Protein AF-A0A838JW73-F1 (afdb_monomer)

Secondary structure (DSSP, 8-state):
-EEEEEEE-GGGBTTB-BEEEEEEE-TTSS-EEE-S----SS--------------PPTT-PPPPTT--STTHHHHHHHHH-

Radius of gyration: 16.36 Å; Cα contacts (8 Å, |Δi|>4): 60; chains: 1; bounding box: 40×29×36 Å

Foldseek 3Di:
DDKDWDAADPVCPPVDDHGTWIKDADPVRPDIGTDPDDDDPDDDDDDDDDPDDDDDDPPPDDDDDPDDPDPCRVVVCVVVND

Mean predicted aligned error: 9.66 Å

Structure (mmCIF, N/CA/C/O backbone):
data_AF-A0A838JW73-F1
#
_entry.id   AF-A0A838JW73-F1
#
loop_
_atom_site.group_PDB
_atom_site.id
_atom_site.type_symbol
_atom_site.label_atom_id
_atom_site.label_alt_id
_atom_site.label_comp_id
_atom_site.label_asym_id
_atom_site.label_entity_id
_atom_site.label_seq_id
_atom_site.pdbx_PDB_ins_code
_atom_site.Cartn_x
_atom_site.Cartn_y
_atom_site.Cartn_z
_atom_site.occupancy
_atom_site.B_iso_or_equiv
_atom_site.auth_seq_id
_atom_site.auth_comp_id
_atom_site.au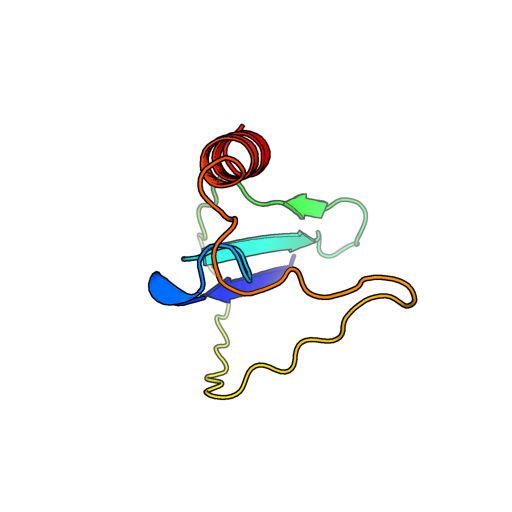th_asym_id
_atom_site.auth_atom_id
_atom_site.pdbx_PDB_model_num
ATOM 1 N N . GLY A 1 1 ? -10.700 -1.635 11.101 1.00 95.38 1 GLY A N 1
ATOM 2 C CA . GLY A 1 1 ? -10.244 -0.729 10.032 1.00 95.38 1 GLY A CA 1
ATOM 3 C C . GLY A 1 1 ? -9.809 -1.561 8.853 1.00 95.38 1 GLY A C 1
ATOM 4 O O . GLY A 1 1 ? -10.071 -2.759 8.865 1.00 95.38 1 GLY A O 1
ATOM 5 N N . SER A 1 2 ? -9.133 -0.954 7.889 1.00 97.69 2 SER A N 1
ATOM 6 C CA . SER A 1 2 ? -8.632 -1.650 6.704 1.00 97.69 2 SER A CA 1
ATOM 7 C C . SER A 1 2 ? -7.132 -1.432 6.569 1.00 97.69 2 SER A C 1
ATOM 9 O O . SER A 1 2 ? -6.660 -0.302 6.690 1.00 97.69 2 SER A O 1
ATOM 11 N N . LEU A 1 3 ? -6.404 -2.521 6.330 1.00 97.44 3 LEU A N 1
ATOM 12 C CA . LEU A 1 3 ? -5.005 -2.513 5.917 1.00 97.44 3 LEU A CA 1
ATOM 13 C C . LEU A 1 3 ? -4.981 -2.698 4.397 1.00 97.44 3 LEU A C 1
ATOM 15 O O . LEU A 1 3 ? -5.604 -3.630 3.895 1.00 97.44 3 LEU A O 1
ATOM 19 N N . VAL A 1 4 ? -4.302 -1.816 3.671 1.00 97.69 4 VAL A N 1
ATOM 20 C CA . VAL A 1 4 ? -4.218 -1.866 2.204 1.00 97.69 4 VAL A CA 1
ATOM 21 C C . VAL A 1 4 ? -2.777 -1.633 1.792 1.00 97.69 4 VAL A C 1
ATOM 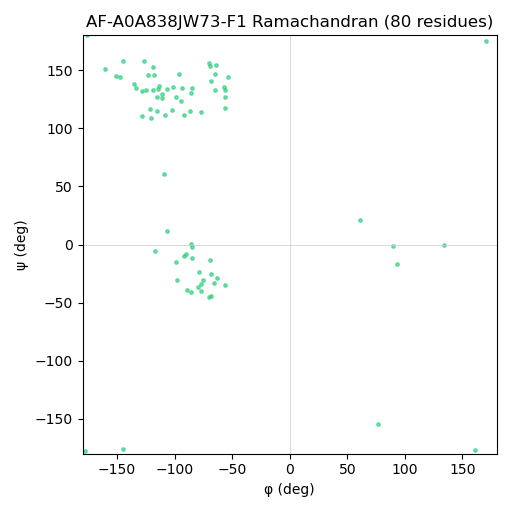23 O O . VAL A 1 4 ? -2.094 -0.787 2.365 1.00 97.69 4 VAL A O 1
ATOM 26 N N . GLY A 1 5 ? -2.292 -2.393 0.819 1.00 95.88 5 GLY A N 1
ATOM 27 C CA . GLY A 1 5 ? -0.911 -2.286 0.386 1.00 95.88 5 GLY A CA 1
ATOM 28 C C . GLY A 1 5 ? -0.576 -3.200 -0.772 1.00 95.88 5 GLY A C 1
ATOM 29 O O . GLY A 1 5 ? -1.431 -3.922 -1.281 1.00 95.88 5 GLY A O 1
ATOM 30 N N . PHE A 1 6 ? 0.693 -3.167 -1.155 1.00 95.94 6 PHE A N 1
ATOM 31 C CA . PHE A 1 6 ? 1.231 -3.951 -2.257 1.00 95.94 6 PHE A CA 1
ATOM 32 C C . PHE A 1 6 ? 2.431 -4.762 -1.796 1.00 95.94 6 PHE A C 1
ATOM 34 O O . PHE A 1 6 ? 3.101 -4.417 -0.817 1.00 95.94 6 PHE A O 1
ATOM 41 N N . ARG A 1 7 ? 2.720 -5.826 -2.546 1.00 94.94 7 ARG A N 1
ATOM 42 C CA . ARG A 1 7 ? 3.975 -6.556 -2.430 1.00 94.94 7 ARG A CA 1
ATOM 43 C C . ARG A 1 7 ? 4.713 -6.542 -3.759 1.00 94.94 7 ARG A C 1
ATOM 45 O O . ARG A 1 7 ? 4.310 -7.244 -4.682 1.00 94.94 7 ARG A O 1
ATOM 52 N N . PHE A 1 8 ? 5.816 -5.805 -3.832 1.00 94.38 8 PHE A N 1
ATOM 53 C CA . PHE A 1 8 ? 6.677 -5.802 -5.015 1.00 94.38 8 PHE A CA 1
ATOM 54 C C . PHE A 1 8 ? 7.855 -6.777 -4.858 1.00 94.38 8 PHE A C 1
ATOM 56 O O . PHE A 1 8 ? 8.342 -6.985 -3.743 1.00 94.38 8 PHE A O 1
ATOM 63 N N . PRO A 1 9 ? 8.318 -7.405 -5.954 1.00 91.56 9 PRO A N 1
ATOM 64 C CA . PRO A 1 9 ? 9.513 -8.243 -5.940 1.00 91.56 9 PRO A CA 1
ATOM 65 C C . PRO A 1 9 ? 10.785 -7.402 -5.751 1.00 91.56 9 PRO A C 1
ATOM 67 O O . PRO A 1 9 ? 10.821 -6.232 -6.124 1.00 91.56 9 PRO A O 1
ATOM 70 N N . ASP A 1 10 ? 11.854 -8.019 -5.241 1.00 89.38 10 ASP A N 1
ATOM 71 C CA . ASP A 1 10 ? 13.111 -7.331 -4.896 1.00 89.38 10 ASP A CA 1
ATOM 72 C C . ASP A 1 10 ? 13.730 -6.557 -6.069 1.00 89.38 10 ASP A C 1
ATOM 74 O O . ASP A 1 10 ? 14.277 -5.471 -5.890 1.00 89.38 10 ASP A O 1
ATOM 78 N N . TYR A 1 11 ? 13.601 -7.074 -7.295 1.00 85.62 11 TYR A N 1
ATOM 79 C CA . TYR A 1 11 ? 14.135 -6.415 -8.490 1.00 85.62 11 TYR A CA 1
ATOM 80 C C . TYR A 1 11 ? 13.402 -5.116 -8.866 1.00 85.62 11 TYR A C 1
ATOM 82 O O . TYR A 1 11 ? 13.904 -4.364 -9.697 1.00 85.62 11 TYR A O 1
ATOM 90 N N . ALA A 1 12 ? 12.227 -4.843 -8.290 1.00 86.88 12 ALA A N 1
ATOM 91 C CA . ALA A 1 12 ? 11.481 -3.605 -8.512 1.00 86.88 12 ALA A CA 1
ATOM 92 C C . ALA A 1 12 ? 11.930 -2.459 -7.582 1.00 86.88 12 ALA A C 1
ATOM 94 O O . ALA A 1 12 ? 11.393 -1.351 -7.675 1.00 86.88 12 ALA A O 1
ATOM 95 N N . GLN A 1 13 ? 12.917 -2.700 -6.707 1.00 79.31 13 GLN A N 1
ATOM 96 C CA . GLN A 1 13 ? 13.473 -1.681 -5.818 1.00 79.31 13 GLN A CA 1
ATOM 97 C C . GLN A 1 13 ? 13.984 -0.473 -6.617 1.00 79.31 13 GLN A C 1
ATOM 99 O O . GLN A 1 13 ? 14.793 -0.602 -7.538 1.00 79.31 13 GLN A O 1
ATOM 104 N N . GLY A 1 14 ? 13.520 0.718 -6.234 1.00 79.88 14 GLY A N 1
ATOM 105 C CA . GLY A 1 14 ? 13.854 1.988 -6.887 1.00 79.88 14 GLY A CA 1
ATOM 106 C C . GLY A 1 14 ? 12.860 2.426 -7.966 1.00 79.88 14 GLY A C 1
ATOM 107 O O . GLY A 1 14 ? 12.838 3.607 -8.303 1.00 79.88 14 GLY A O 1
ATOM 108 N N . LEU A 1 15 ? 12.006 1.519 -8.458 1.00 82.06 15 LEU A N 1
ATOM 109 C CA . LEU A 1 15 ? 10.770 1.885 -9.159 1.00 82.06 15 LEU A CA 1
ATOM 110 C C . LEU A 1 15 ? 9.611 2.031 -8.166 1.00 82.06 15 LEU A C 1
ATOM 112 O O . LEU A 1 15 ? 8.798 2.942 -8.286 1.00 82.06 15 LEU A O 1
ATOM 116 N N . ASN A 1 16 ? 9.567 1.139 -7.176 1.00 83.94 16 ASN A N 1
ATOM 117 C CA . ASN A 1 16 ? 8.662 1.187 -6.032 1.00 83.94 16 ASN A CA 1
ATOM 118 C C . ASN A 1 16 ? 9.379 0.638 -4.776 1.00 83.94 16 ASN A C 1
ATOM 120 O O . ASN A 1 16 ? 10.568 0.307 -4.832 1.00 83.94 16 ASN A O 1
ATOM 124 N N . VAL A 1 17 ? 8.664 0.538 -3.653 1.00 84.62 17 VAL A N 1
ATOM 125 C CA . VAL A 1 17 ? 9.142 -0.102 -2.417 1.00 84.62 17 VAL A CA 1
ATOM 126 C C . VAL A 1 17 ? 9.066 -1.621 -2.576 1.00 84.62 17 VAL A C 1
ATOM 128 O O . VAL A 1 17 ? 7.973 -2.173 -2.705 1.00 84.62 17 VAL A O 1
ATOM 131 N N . ALA A 1 18 ? 10.214 -2.304 -2.587 1.00 89.19 18 ALA A N 1
ATOM 132 C CA . ALA A 1 18 ? 10.251 -3.763 -2.612 1.00 89.19 18 ALA A CA 1
ATOM 133 C C . ALA A 1 18 ? 9.759 -4.373 -1.292 1.00 89.19 18 ALA A C 1
ATOM 135 O O . ALA A 1 18 ? 9.886 -3.787 -0.216 1.00 89.19 18 ALA A O 1
ATOM 136 N N . GLY A 1 19 ? 9.234 -5.596 -1.368 1.00 92.31 19 GLY A N 1
ATOM 137 C CA . GLY A 1 19 ? 8.603 -6.251 -0.230 1.00 92.31 19 GLY A CA 1
ATOM 138 C C . GLY A 1 19 ? 7.206 -5.696 0.034 1.00 92.31 19 GLY A C 1
ATOM 139 O O . GLY A 1 19 ? 6.527 -5.252 -0.888 1.00 92.31 19 GLY A O 1
ATOM 140 N N . TYR A 1 20 ? 6.750 -5.795 1.281 1.00 94.75 20 TYR A N 1
ATOM 141 C CA . TYR A 1 20 ? 5.424 -5.336 1.685 1.00 94.75 20 TYR A CA 1
ATOM 142 C C . TYR A 1 20 ? 5.434 -3.851 2.037 1.00 94.75 20 TYR A C 1
ATOM 144 O O . TY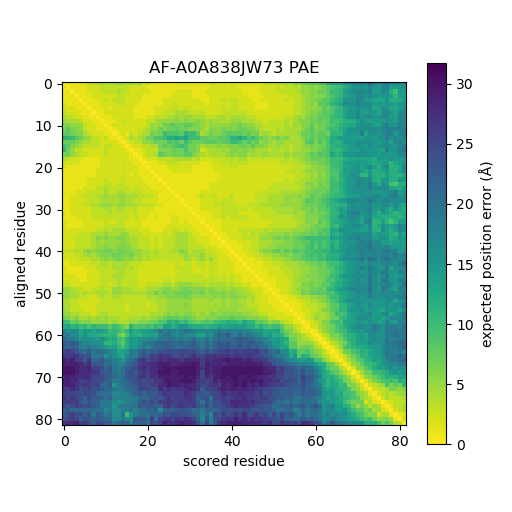R A 1 20 ? 6.223 -3.421 2.874 1.00 94.75 20 TYR A O 1
ATOM 152 N N . HIS A 1 21 ? 4.497 -3.099 1.467 1.00 95.94 21 HIS A N 1
ATOM 153 C CA . HIS A 1 21 ? 4.233 -1.712 1.834 1.00 95.94 21 HIS A CA 1
ATOM 154 C C . HIS A 1 21 ? 2.741 -1.555 2.121 1.00 95.94 21 HIS A C 1
ATOM 156 O O . HIS A 1 21 ? 1.924 -1.621 1.203 1.00 95.94 21 HIS A O 1
ATOM 162 N N . PHE A 1 22 ? 2.395 -1.341 3.394 1.00 96.94 22 PHE A N 1
ATOM 163 C CA . PHE A 1 22 ? 1.016 -1.211 3.858 1.00 96.94 22 PHE A CA 1
ATOM 164 C C . PHE A 1 22 ? 0.713 0.152 4.467 1.00 96.94 22 PHE A C 1
ATOM 166 O O . PHE A 1 22 ? 1.534 0.763 5.153 1.00 96.94 22 PHE A O 1
ATOM 173 N N . HIS A 1 23 ? -0.518 0.595 4.248 1.00 98.00 23 HIS A N 1
ATOM 174 C CA . HIS A 1 23 ? -1.152 1.711 4.934 1.00 98.00 23 HIS A CA 1
ATOM 175 C C . HIS A 1 23 ? -2.383 1.194 5.680 1.00 98.00 23 HIS A C 1
ATOM 177 O O . HIS A 1 23 ? -2.998 0.197 5.294 1.00 98.00 23 HIS A O 1
ATOM 183 N N . PHE A 1 24 ? -2.752 1.879 6.756 1.00 98.19 24 PHE A N 1
ATOM 184 C CA . PHE A 1 24 ? -3.917 1.554 7.570 1.00 98.19 24 PHE A CA 1
ATOM 185 C C . PHE A 1 24 ? -4.881 2.734 7.659 1.00 98.19 24 PHE A C 1
ATOM 187 O O . PHE A 1 24 ? -4.462 3.889 7.742 1.00 98.19 24 PHE A O 1
ATOM 194 N N . ILE A 1 25 ? -6.177 2.429 7.717 1.00 98.38 25 ILE A N 1
ATOM 195 C CA . ILE A 1 25 ? -7.233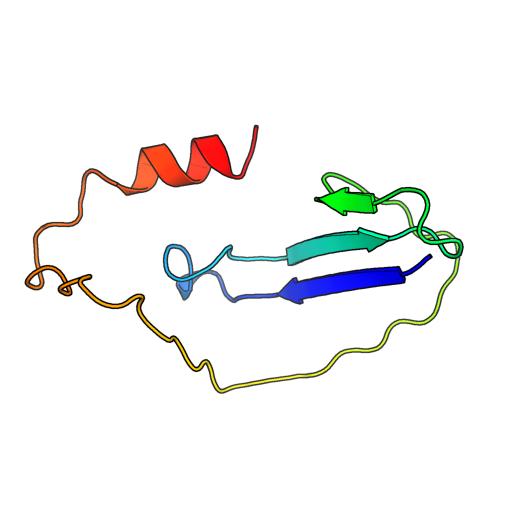 3.386 8.047 1.00 98.38 25 ILE A CA 1
ATOM 196 C C . ILE A 1 25 ? -8.212 2.797 9.071 1.00 98.38 25 ILE A C 1
ATOM 198 O O . ILE A 1 25 ? -8.661 1.650 8.974 1.00 98.38 25 ILE A O 1
ATOM 202 N N . THR A 1 26 ? -8.553 3.597 10.078 1.00 98.06 26 THR A N 1
ATOM 203 C CA . THR A 1 26 ? -9.586 3.278 11.078 1.00 98.06 26 THR A CA 1
ATOM 204 C C . THR A 1 26 ? -10.973 3.156 10.435 1.00 98.06 26 THR A C 1
ATOM 206 O O . THR A 1 26 ? -11.236 3.710 9.370 1.00 98.06 26 THR A O 1
ATOM 209 N N . ALA A 1 27 ? -11.876 2.388 11.054 1.00 97.62 27 ALA A N 1
ATOM 210 C CA . ALA A 1 27 ? -13.199 2.115 10.472 1.00 97.62 27 ALA A CA 1
ATOM 211 C C . ALA A 1 27 ? -14.083 3.374 10.374 1.00 97.62 27 ALA A C 1
ATOM 213 O O . ALA A 1 27 ? -14.853 3.519 9.429 1.00 97.62 27 ALA A O 1
ATOM 214 N N . ASP A 1 28 ? -13.933 4.290 11.328 1.00 98.38 28 ASP A N 1
ATOM 215 C CA . ASP A 1 28 ? -14.573 5.608 11.375 1.00 98.38 28 ASP A CA 1
ATOM 216 C C . ASP A 1 28 ? -13.802 6.679 10.580 1.00 98.38 28 ASP A C 1
ATOM 218 O O . ASP A 1 28 ? -14.263 7.813 10.471 1.00 98.38 28 ASP A O 1
ATOM 222 N N . ARG A 1 29 ? -12.651 6.316 9.995 1.00 98.06 29 ARG A N 1
ATOM 223 C CA . ARG A 1 29 ? -11.762 7.176 9.198 1.00 98.06 29 ARG A CA 1
ATOM 224 C C . ARG A 1 29 ? -11.186 8.375 9.960 1.00 98.06 29 ARG A C 1
ATOM 226 O O . ARG A 1 29 ? -10.751 9.335 9.329 1.00 98.06 29 ARG A O 1
ATOM 233 N N . SER A 1 30 ? -11.156 8.329 11.289 1.00 98.31 30 SER A N 1
ATOM 234 C CA . SER A 1 30 ? -10.623 9.420 12.115 1.00 98.31 30 SER A CA 1
ATOM 235 C C . SER A 1 30 ? -9.090 9.433 12.180 1.00 98.31 30 SER A C 1
ATOM 237 O O . SER A 1 30 ? -8.487 10.479 12.410 1.00 98.31 30 SER A O 1
ATOM 239 N N . ALA A 1 31 ? -8.455 8.285 11.936 1.00 98.19 31 ALA A N 1
ATOM 240 C CA . ALA A 1 31 ? -7.003 8.117 11.916 1.00 98.19 31 ALA A CA 1
ATOM 241 C C . ALA A 1 31 ? -6.534 7.093 10.866 1.00 98.19 31 ALA A C 1
ATOM 243 O O . ALA A 1 31 ? -7.281 6.193 10.462 1.00 98.19 31 ALA A O 1
ATOM 244 N N . GLY A 1 32 ? -5.270 7.203 10.460 1.00 97.69 32 GLY A N 1
ATOM 245 C CA . GLY A 1 32 ? -4.602 6.293 9.532 1.00 97.69 32 GLY A CA 1
ATOM 246 C C . GLY A 1 32 ? -3.124 6.645 9.353 1.00 97.69 32 GLY A C 1
ATOM 247 O O . GLY A 1 32 ? -2.639 7.597 9.963 1.00 97.69 32 GLY A O 1
ATOM 248 N N . GLY A 1 33 ? -2.410 5.881 8.528 1.00 97.88 33 GLY A N 1
ATOM 249 C CA . GLY A 1 33 ? -1.003 6.147 8.221 1.00 97.88 33 GLY A CA 1
ATOM 250 C C . GLY A 1 33 ? -0.245 4.951 7.652 1.00 97.88 33 GLY A C 1
ATOM 251 O O . GLY A 1 33 ? -0.816 3.881 7.432 1.00 97.88 33 GLY A O 1
ATOM 252 N N . HIS A 1 34 ? 1.053 5.155 7.428 1.00 97.81 34 HIS A N 1
ATOM 253 C CA . HIS A 1 34 ? 1.991 4.103 7.038 1.00 97.81 34 HIS A CA 1
ATOM 254 C C . HIS A 1 34 ? 2.211 3.115 8.193 1.00 97.81 34 HIS A C 1
ATOM 256 O O . HIS A 1 34 ? 2.290 3.516 9.357 1.00 97.81 34 HIS A O 1
ATOM 262 N N . VAL A 1 35 ? 2.299 1.824 7.874 1.00 96.75 35 VAL A N 1
ATOM 263 C CA . VAL A 1 35 ? 2.396 0.752 8.869 1.00 96.75 35 VAL A CA 1
ATOM 264 C C . VAL A 1 35 ? 3.829 0.256 8.983 1.00 96.75 35 VAL A C 1
ATOM 266 O O . VAL A 1 35 ? 4.357 -0.340 8.052 1.00 96.75 35 VAL A O 1
ATOM 269 N N . LEU A 1 36 ? 4.417 0.457 10.162 1.00 94.81 36 LEU A N 1
ATOM 270 C CA . LEU A 1 36 ? 5.755 -0.037 10.503 1.00 94.81 36 LEU A CA 1
ATOM 271 C C . LEU A 1 36 ? 5.711 -1.474 11.033 1.00 94.81 36 LEU A C 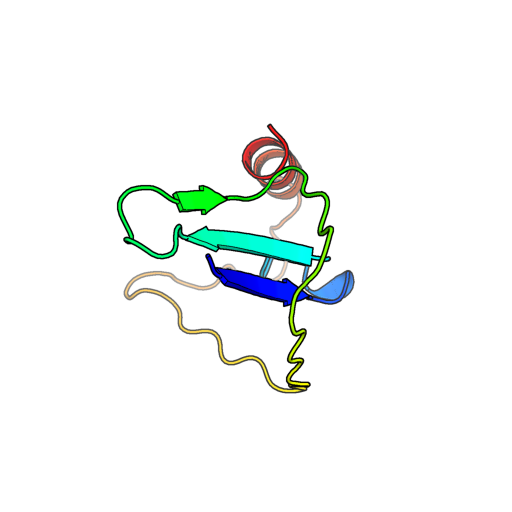1
ATOM 273 O O . LEU A 1 36 ? 6.538 -2.309 10.685 1.00 94.81 36 LEU A O 1
ATOM 277 N N . GLU A 1 37 ? 4.714 -1.763 11.866 1.00 94.44 37 GLU A N 1
ATOM 278 C CA . GLU A 1 37 ? 4.487 -3.072 12.462 1.00 94.44 37 GLU A CA 1
ATOM 279 C C . GLU A 1 37 ? 2.988 -3.250 12.717 1.00 94.44 37 GLU A C 1
ATOM 281 O O . GLU A 1 37 ? 2.277 -2.292 13.036 1.00 94.44 37 GLU A O 1
ATOM 286 N N . CYS A 1 38 ? 2.486 -4.476 12.564 1.00 92.12 38 CYS A N 1
ATOM 287 C CA . CYS A 1 38 ? 1.112 -4.806 12.915 1.00 92.12 38 CYS A CA 1
ATOM 288 C C . CYS A 1 38 ? 1.016 -6.249 13.415 1.00 92.12 38 CYS A C 1
ATOM 290 O O . CYS A 1 38 ? 1.668 -7.146 12.878 1.00 92.12 38 CYS A O 1
ATOM 292 N N . LEU A 1 39 ? 0.139 -6.472 14.392 1.00 94.44 39 LEU A N 1
ATOM 293 C CA . LEU A 1 39 ? -0.291 -7.801 14.805 1.00 94.44 39 LEU A CA 1
ATOM 294 C C . LEU A 1 39 ? -1.784 -7.946 14.499 1.00 94.44 39 LEU A C 1
ATOM 296 O O . LEU A 1 39 ? -2.613 -7.257 15.095 1.00 94.44 39 LEU A O 1
ATOM 300 N N . LEU A 1 40 ? -2.134 -8.845 13.577 1.00 92.38 40 LEU A N 1
ATOM 301 C CA . LEU A 1 40 ? -3.526 -9.120 13.226 1.00 92.38 40 LEU A CA 1
ATOM 302 C C . LEU A 1 40 ? -4.071 -10.263 14.090 1.00 92.38 40 LEU A C 1
ATOM 304 O O . LEU A 1 40 ? -3.675 -11.412 13.926 1.00 92.38 40 LEU A O 1
ATOM 308 N N . THR A 1 41 ? -5.005 -9.961 14.994 1.00 94.44 41 THR A N 1
ATOM 309 C CA . THR A 1 41 ? -5.668 -10.992 15.814 1.00 94.44 41 THR A CA 1
ATOM 310 C C . THR A 1 41 ? -6.741 -11.752 15.032 1.00 94.44 41 THR A C 1
ATOM 312 O O . THR A 1 41 ? -6.889 -12.959 15.192 1.00 94.44 41 THR A O 1
ATOM 315 N N . SER A 1 42 ? -7.508 -11.048 14.196 1.00 95.75 42 SER A N 1
ATOM 316 C CA . SER A 1 42 ? -8.526 -11.625 13.312 1.00 95.75 42 SER A CA 1
ATOM 317 C C . SER A 1 42 ? -8.856 -10.643 12.188 1.00 95.75 42 SER A C 1
ATOM 319 O O . SER A 1 42 ? -8.739 -9.431 12.377 1.00 95.75 42 SER A O 1
ATOM 321 N N . GLY A 1 43 ? -9.262 -11.157 11.031 1.00 94.50 43 GLY A N 1
ATOM 322 C CA . GLY A 1 43 ? -9.633 -10.349 9.875 1.00 94.50 43 GLY A CA 1
ATOM 323 C C . GLY A 1 43 ? -9.824 -11.200 8.626 1.00 94.50 43 GLY A C 1
ATOM 324 O O . GLY A 1 43 ? -9.567 -12.403 8.638 1.00 94.50 43 GLY A O 1
ATOM 325 N N . GLU A 1 44 ? -10.268 -10.558 7.553 1.00 97.50 44 GLU A N 1
ATOM 326 C CA . GLU A 1 44 ? -10.338 -11.146 6.218 1.00 97.50 44 GLU A CA 1
ATOM 327 C C . GLU A 1 44 ? -9.155 -10.642 5.385 1.00 97.50 44 GLU A C 1
ATOM 329 O O . GLU A 1 44 ? -8.837 -9.451 5.415 1.00 97.50 44 GLU A O 1
ATOM 334 N N . LEU A 1 45 ? -8.502 -11.550 4.656 1.00 96.31 45 LEU A N 1
ATOM 335 C CA . LEU A 1 45 ? -7.431 -11.226 3.720 1.00 96.31 45 LEU A CA 1
ATOM 336 C C . LEU A 1 45 ? -7.919 -11.479 2.295 1.00 96.31 45 LEU A C 1
ATOM 338 O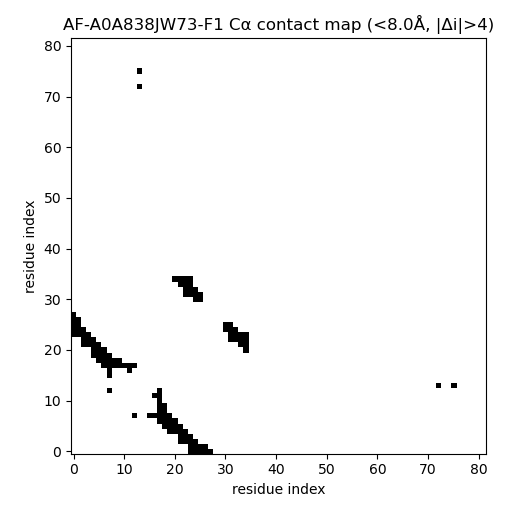 O . LEU A 1 45 ? -8.326 -12.591 1.964 1.00 96.31 45 LEU A O 1
ATOM 342 N N . GLN A 1 46 ? -7.805 -10.457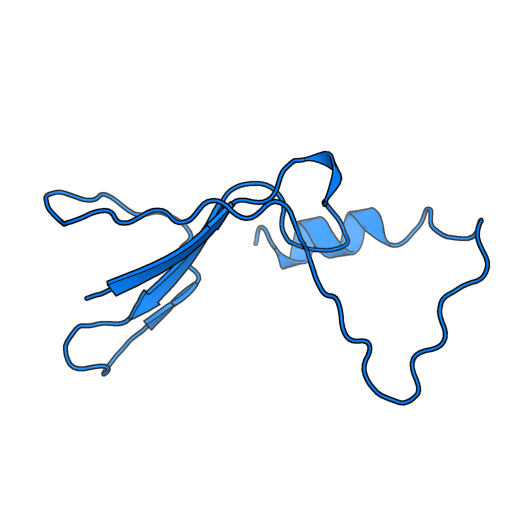 1.456 1.00 98.00 46 GLN A N 1
ATOM 343 C CA . GLN A 1 46 ? -8.030 -10.544 0.020 1.00 98.00 46 GLN A CA 1
ATOM 344 C C . GLN A 1 46 ? -6.729 -10.171 -0.689 1.00 98.00 46 GLN A C 1
ATOM 346 O O . GLN A 1 46 ? -6.074 -9.198 -0.314 1.00 98.00 46 GLN A O 1
ATOM 351 N N . VAL A 1 47 ? -6.337 -10.975 -1.675 1.00 97.25 47 VAL A N 1
ATOM 352 C CA . VAL A 1 47 ? -5.102 -10.790 -2.443 1.00 97.25 47 VAL A CA 1
ATOM 353 C C . VAL A 1 47 ? -5.453 -10.820 -3.917 1.00 97.25 47 VAL A C 1
ATOM 355 O O . VAL A 1 47 ? -6.147 -11.734 -4.362 1.00 97.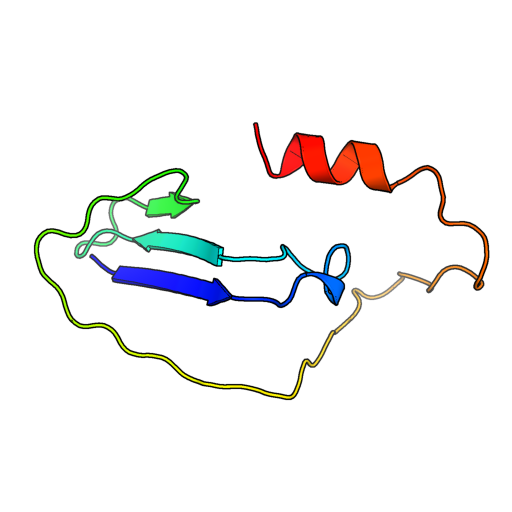25 47 VAL A O 1
ATOM 358 N N . ASP A 1 48 ? -4.942 -9.836 -4.645 1.00 97.00 48 ASP A N 1
ATOM 359 C CA . ASP A 1 48 ? -4.995 -9.787 -6.098 1.00 97.00 48 ASP A CA 1
ATOM 360 C C . ASP A 1 48 ? -3.577 -9.915 -6.664 1.00 97.00 48 ASP A C 1
ATOM 362 O O . ASP A 1 48 ? -2.627 -9.337 -6.125 1.00 97.00 48 ASP A O 1
ATOM 366 N N . HIS A 1 49 ? -3.424 -10.727 -7.706 1.00 95.75 49 HIS A N 1
ATOM 367 C CA . HIS A 1 49 ? -2.132 -11.038 -8.308 1.00 95.75 49 HIS A CA 1
ATOM 368 C C . HIS A 1 49 ? -2.023 -10.363 -9.666 1.00 95.75 49 HIS A C 1
ATOM 370 O O . HIS A 1 49 ? -2.652 -10.799 -10.624 1.00 95.75 49 HIS A O 1
ATOM 376 N N . GLU A 1 50 ? -1.139 -9.374 -9.755 1.00 93.44 50 GLU A N 1
ATOM 377 C CA . GLU A 1 50 ? -0.901 -8.625 -10.984 1.00 93.44 50 GLU A CA 1
ATOM 378 C C . GLU A 1 50 ? 0.513 -8.856 -11.513 1.00 93.44 50 GLU A C 1
ATOM 380 O O . GLU A 1 50 ? 1.495 -8.818 -10.764 1.00 93.44 50 GLU A O 1
ATOM 385 N N . ALA A 1 51 ? 0.613 -9.111 -12.818 1.00 91.69 51 ALA A N 1
ATOM 386 C CA . ALA A 1 51 ? 1.885 -9.280 -13.522 1.00 91.69 51 ALA A CA 1
ATOM 387 C C . ALA A 1 51 ? 2.328 -8.004 -14.256 1.00 91.69 51 ALA A C 1
ATOM 389 O O . ALA A 1 51 ? 3.497 -7.883 -14.628 1.00 91.69 51 ALA A O 1
ATOM 390 N N . ASP A 1 52 ? 1.412 -7.051 -14.434 1.00 91.94 52 ASP A N 1
ATOM 391 C CA . ASP A 1 52 ? 1.629 -5.824 -15.188 1.00 91.94 52 ASP A CA 1
ATOM 392 C C . ASP A 1 52 ? 1.752 -4.611 -14.258 1.00 91.94 52 ASP A C 1
ATOM 394 O O . ASP A 1 52 ? 0.948 -4.403 -13.350 1.00 91.94 52 ASP A O 1
ATOM 398 N N . LEU A 1 53 ? 2.756 -3.766 -14.513 1.00 89.06 53 LEU A N 1
ATOM 399 C CA . LEU A 1 53 ? 2.930 -2.485 -13.829 1.00 89.06 53 LEU A CA 1
ATOM 400 C C . LEU A 1 53 ? 2.927 -1.352 -14.851 1.00 89.06 53 LEU A C 1
ATOM 402 O O . LEU A 1 53 ? 3.837 -1.226 -15.673 1.00 89.06 53 LEU A O 1
ATOM 406 N N . ARG A 1 54 ? 1.929 -0.476 -14.751 1.00 91.25 54 ARG A N 1
ATOM 407 C CA . ARG A 1 54 ? 1.884 0.777 -15.504 1.00 91.25 54 ARG A CA 1
ATOM 408 C C . ARG A 1 54 ? 2.459 1.907 -14.656 1.00 91.25 54 ARG A C 1
ATOM 410 O O . ARG A 1 54 ? 1.959 2.181 -13.570 1.00 91.25 54 ARG A O 1
ATOM 417 N N . VAL A 1 55 ? 3.481 2.581 -15.178 1.00 88.94 55 VAL A N 1
ATOM 418 C CA . VAL A 1 55 ? 4.125 3.727 -14.523 1.00 88.94 55 VAL A CA 1
ATOM 419 C C . VAL A 1 55 ? 3.895 4.975 -15.357 1.00 88.94 55 VAL A C 1
ATOM 421 O O . VAL A 1 55 ? 4.190 4.994 -16.551 1.00 88.94 55 VAL A O 1
ATOM 424 N N . GLU A 1 56 ? 3.378 6.019 -14.720 1.00 89.25 56 GLU A N 1
ATOM 425 C CA . GLU A 1 56 ? 3.163 7.321 -15.342 1.00 89.25 56 GLU A CA 1
ATOM 426 C C . GLU A 1 56 ? 4.128 8.337 -14.741 1.00 89.25 56 GLU A C 1
ATOM 428 O O . GLU A 1 56 ? 4.265 8.447 -13.522 1.00 89.25 56 GLU A O 1
ATOM 433 N N . LEU A 1 57 ? 4.831 9.062 -15.611 1.00 86.19 57 LEU A N 1
ATOM 434 C CA . LEU A 1 57 ? 5.796 10.069 -15.194 1.00 86.19 57 LEU A CA 1
ATOM 435 C C . LEU A 1 57 ? 5.120 11.445 -15.138 1.00 86.19 57 LEU A C 1
ATOM 437 O O . LEU A 1 57 ? 4.422 11.814 -16.088 1.00 86.19 57 LEU A O 1
ATOM 441 N N . PRO A 1 58 ? 5.349 12.231 -14.071 1.00 86.38 58 PRO A N 1
ATOM 442 C CA . PRO A 1 58 ? 4.927 13.622 -14.017 1.00 86.38 58 PRO A CA 1
ATOM 443 C C . PRO A 1 58 ? 5.436 14.423 -15.220 1.00 86.38 58 PRO A C 1
ATOM 445 O O . PRO A 1 58 ? 6.566 14.243 -15.685 1.00 86.38 58 PRO A O 1
ATOM 448 N N . SER A 1 59 ? 4.616 15.358 -15.699 1.00 85.12 59 SER A N 1
ATOM 449 C CA . SER A 1 59 ? 4.996 16.261 -16.786 1.00 85.12 59 SER A CA 1
ATOM 450 C C . SER A 1 59 ? 6.276 17.030 -16.444 1.00 85.12 59 SER A C 1
ATOM 452 O O . SER A 1 59 ? 6.379 17.605 -15.362 1.00 85.12 59 SER A O 1
ATOM 454 N N . GLY A 1 60 ? 7.223 17.079 -17.383 1.00 81.69 60 GLY A N 1
ATOM 455 C CA . GLY A 1 60 ? 8.495 17.789 -17.212 1.00 81.69 60 GLY A CA 1
ATOM 456 C C . GLY A 1 60 ? 9.627 16.954 -16.606 1.00 81.69 60 GLY A C 1
ATOM 457 O O . GLY A 1 60 ? 10.739 17.462 -16.490 1.00 81.69 60 GLY A O 1
ATOM 458 N N . ILE A 1 61 ? 9.390 15.681 -16.265 1.00 78.62 61 ILE A N 1
ATOM 459 C CA . ILE A 1 61 ? 10.465 14.747 -15.907 1.00 78.62 61 ILE A CA 1
ATOM 460 C C . ILE A 1 61 ? 11.014 14.094 -17.178 1.00 78.62 61 ILE A C 1
ATOM 462 O O . ILE A 1 61 ? 10.319 13.334 -17.851 1.00 78.62 61 ILE A O 1
ATOM 466 N N . SER A 1 62 ? 12.278 14.372 -17.499 1.00 74.12 62 SER A N 1
ATOM 467 C CA . SER A 1 62 ? 13.040 13.618 -18.497 1.00 74.12 62 SER A CA 1
ATOM 468 C C . SER A 1 62 ? 13.667 12.387 -17.850 1.00 74.12 62 SER A C 1
ATOM 470 O O . SER A 1 62 ? 14.266 12.490 -16.775 1.00 74.12 62 SER A O 1
ATOM 472 N N . LEU A 1 63 ? 13.575 11.235 -18.512 1.00 69.88 63 LEU A N 1
ATOM 473 C CA . LEU A 1 63 ? 14.332 10.063 -18.089 1.00 69.88 63 LEU A CA 1
ATOM 474 C C . LEU A 1 63 ? 15.836 10.350 -18.243 1.00 69.88 63 LEU A C 1
ATOM 476 O O . LEU A 1 63 ? 16.237 10.894 -19.272 1.00 69.88 63 LEU A O 1
ATOM 480 N N . PRO A 1 64 ? 16.665 10.036 -17.233 1.00 65.62 64 PRO A N 1
ATOM 481 C CA . PRO A 1 64 ? 18.107 10.170 -17.362 1.00 65.62 64 PRO A CA 1
ATOM 482 C C . PRO A 1 64 ? 18.638 9.204 -18.425 1.00 65.62 64 PRO A C 1
ATOM 484 O O . PRO A 1 64 ? 18.136 8.088 -18.572 1.00 65.62 64 PRO A O 1
ATOM 487 N N . GLU A 1 65 ? 19.682 9.630 -19.132 1.00 67.00 65 GLU A N 1
ATOM 488 C CA . GLU A 1 65 ? 20.405 8.777 -20.074 1.00 67.00 65 GLU A CA 1
ATOM 489 C C . GLU A 1 65 ? 20.941 7.521 -19.350 1.00 67.00 65 GLU A C 1
ATOM 491 O O . GLU A 1 65 ? 21.475 7.636 -18.235 1.00 67.00 65 GLU A O 1
ATOM 496 N N . PRO A 1 66 ? 20.815 6.315 -19.937 1.00 56.06 66 PRO A N 1
ATOM 497 C CA . PRO A 1 66 ? 21.296 5.085 -19.312 1.00 56.06 66 PRO A CA 1
ATOM 498 C C . PRO A 1 66 ? 22.797 5.168 -18.969 1.00 56.06 66 PRO A C 1
ATOM 500 O O . PRO A 1 66 ? 23.630 5.289 -19.863 1.00 56.06 66 PRO A O 1
ATOM 503 N N . GLY A 1 67 ? 23.151 5.086 -17.673 1.00 58.31 67 GLY A N 1
ATOM 504 C CA . GLY A 1 67 ? 24.550 5.013 -17.206 1.00 58.31 67 GLY A CA 1
ATOM 505 C C . GLY A 1 67 ? 24.969 5.911 -16.027 1.00 58.31 67 GLY A C 1
ATOM 506 O O . GLY A 1 67 ? 26.121 5.831 -15.613 1.00 58.31 67 GLY A O 1
ATOM 507 N N . GLN A 1 68 ? 24.085 6.745 -15.457 1.00 56.72 68 GLN A N 1
ATOM 508 C CA . GLN A 1 68 ? 24.455 7.759 -14.436 1.00 56.72 68 GLN A CA 1
ATOM 509 C C . GLN A 1 68 ? 24.030 7.469 -12.971 1.00 56.72 68 GLN A C 1
ATOM 511 O O . GLN A 1 68 ? 24.101 8.351 -12.120 1.00 56.72 68 GLN A O 1
ATOM 516 N N . THR A 1 69 ? 23.580 6.263 -12.615 1.00 55.19 69 THR A N 1
ATOM 517 C CA . THR A 1 69 ? 22.825 6.023 -11.360 1.00 55.19 69 THR A CA 1
ATOM 518 C C . THR A 1 69 ? 23.572 5.249 -10.263 1.00 55.19 69 THR A C 1
ATOM 520 O O . THR A 1 69 ? 23.099 4.196 -9.836 1.00 55.19 69 THR A O 1
ATOM 523 N N . THR A 1 70 ? 24.698 5.757 -9.754 1.00 53.94 70 THR A N 1
ATOM 524 C CA . THR A 1 70 ? 25.338 5.158 -8.555 1.00 53.94 70 THR A CA 1
ATOM 525 C C . THR A 1 70 ? 24.976 5.893 -7.255 1.00 53.94 70 THR A C 1
ATOM 527 O O . THR A 1 70 ? 24.825 5.254 -6.222 1.00 53.94 70 THR A O 1
ATOM 530 N N . GLU A 1 71 ? 24.711 7.202 -7.283 1.00 55.09 71 GLU A N 1
ATOM 531 C CA . GLU A 1 71 ? 24.641 8.008 -6.044 1.00 55.09 71 GLU A CA 1
ATOM 532 C C . GLU A 1 71 ? 23.251 8.107 -5.376 1.00 55.09 71 GLU A C 1
ATOM 534 O O . GLU A 1 71 ? 23.135 8.593 -4.255 1.00 55.09 71 GLU A O 1
ATOM 539 N N . LYS A 1 72 ? 22.167 7.630 -6.009 1.00 57.56 72 LYS A N 1
ATOM 540 C CA . LYS A 1 72 ? 20.793 7.811 -5.480 1.00 57.56 72 LYS A CA 1
ATOM 541 C C . LYS A 1 72 ? 20.265 6.686 -4.579 1.00 57.56 72 LYS A C 1
ATOM 543 O O . LYS A 1 72 ? 19.226 6.877 -3.951 1.00 57.56 72 LYS A O 1
ATOM 548 N N . ARG A 1 73 ? 20.952 5.540 -4.484 1.00 56.75 73 ARG A N 1
ATOM 549 C CA . ARG A 1 73 ? 20.468 4.368 -3.720 1.00 56.75 73 ARG A CA 1
ATOM 550 C C . ARG A 1 73 ? 20.449 4.597 -2.207 1.00 56.75 73 ARG A C 1
ATOM 552 O O . ARG A 1 73 ? 19.445 4.314 -1.569 1.00 56.75 73 ARG A O 1
ATOM 559 N N . GLU A 1 74 ? 21.503 5.190 -1.654 1.00 5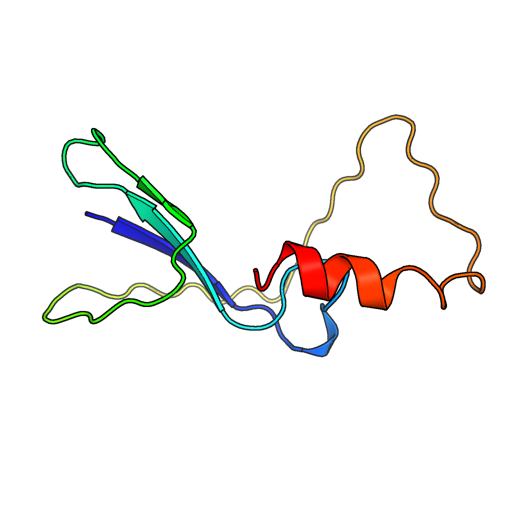5.09 74 GLU A N 1
ATOM 560 C CA . GLU A 1 74 ? 21.644 5.371 -0.199 1.00 55.09 74 GLU A CA 1
ATOM 561 C C . GLU A 1 74 ? 20.637 6.372 0.391 1.00 55.09 74 GLU A C 1
ATOM 563 O O . GLU A 1 74 ? 20.275 6.295 1.563 1.00 55.09 74 GLU A O 1
ATOM 568 N N . THR A 1 75 ? 20.148 7.315 -0.421 1.00 56.09 75 THR A N 1
ATOM 569 C CA . THR A 1 75 ? 19.176 8.317 0.043 1.00 56.09 75 THR A CA 1
ATOM 570 C C . THR A 1 75 ? 17.764 7.740 0.166 1.00 56.09 75 THR A C 1
ATOM 572 O O . THR A 1 75 ? 17.041 8.132 1.079 1.00 56.09 75 THR A O 1
ATOM 575 N N . LEU A 1 76 ? 17.381 6.805 -0.710 1.00 55.69 76 LEU A N 1
ATOM 576 C CA . LEU A 1 76 ? 16.050 6.184 -0.710 1.00 55.69 76 LEU A CA 1
ATOM 577 C C . LEU A 1 76 ? 15.856 5.251 0.492 1.00 55.69 76 LEU A C 1
ATOM 579 O O . LEU A 1 76 ? 14.859 5.375 1.197 1.00 55.69 76 LEU A O 1
ATOM 583 N N . ASP A 1 77 ? 16.839 4.401 0.798 1.00 59.53 77 ASP A N 1
ATOM 584 C CA . ASP A 1 77 ? 16.738 3.460 1.924 1.00 59.53 77 ASP A CA 1
ATOM 585 C C . ASP A 1 77 ? 16.614 4.169 3.285 1.00 59.53 77 ASP A C 1
ATOM 587 O O . ASP A 1 77 ? 15.973 3.647 4.194 1.00 59.53 77 ASP A O 1
ATOM 591 N N . ARG A 1 78 ? 17.174 5.380 3.420 1.00 60.00 78 ARG A N 1
ATOM 592 C CA . ARG A 1 78 ? 17.078 6.203 4.637 1.00 60.00 78 ARG A CA 1
ATOM 593 C C . ARG A 1 78 ? 15.710 6.866 4.822 1.00 60.00 78 ARG A C 1
ATOM 595 O O . ARG A 1 78 ? 15.310 7.101 5.953 1.00 60.00 78 ARG A O 1
ATOM 602 N N . ILE A 1 79 ? 15.004 7.195 3.739 1.00 59.62 79 ILE A N 1
ATOM 603 C CA . ILE A 1 79 ? 13.677 7.831 3.821 1.00 59.62 79 ILE A CA 1
ATOM 604 C C . ILE A 1 79 ? 12.598 6.782 4.116 1.00 59.62 79 ILE A C 1
ATOM 606 O O . ILE A 1 79 ? 11.686 7.046 4.893 1.00 59.62 79 ILE A O 1
ATOM 610 N N . GLU A 1 80 ? 12.735 5.582 3.552 1.00 56.09 80 GLU A N 1
ATOM 611 C CA . GLU A 1 80 ? 11.720 4.527 3.656 1.00 56.09 80 GLU A CA 1
ATOM 612 C C . GLU A 1 80 ? 11.831 3.672 4.932 1.00 56.09 80 GLU A C 1
ATOM 614 O O . GLU A 1 80 ? 10.928 2.890 5.218 1.00 56.09 80 GLU A O 1
ATOM 619 N N . ARG A 1 81 ? 12.927 3.775 5.701 1.00 54.19 81 ARG A N 1
ATOM 620 C CA . ARG A 1 81 ? 13.162 2.915 6.881 1.00 54.19 81 ARG A CA 1
ATOM 621 C C . ARG A 1 81 ? 13.242 3.626 8.234 1.00 54.19 81 ARG A C 1
ATOM 623 O O . ARG A 1 81 ? 13.252 2.920 9.240 1.00 54.19 81 ARG A O 1
ATOM 630 N N . GLY A 1 82 ? 13.205 4.961 8.266 1.00 43.25 82 GLY A N 1
ATOM 631 C CA . GLY A 1 82 ? 13.323 5.746 9.504 1.00 43.25 82 GLY A CA 1
ATOM 632 C C . GLY A 1 82 ? 14.753 5.860 10.017 1.00 43.25 82 GLY A C 1
ATOM 633 O O . GLY A 1 82 ? 15.417 4.816 10.196 1.00 43.25 82 GLY A O 1
#

Solvent-accessible surface area (backbone atoms only — not comparable to full-atom values): 5857 Å² total; per-residue (Å²): 97,50,79,51,70,52,74,40,58,71,87,43,51,87,83,48,72,44,41,77,47,44,33,38,36,42,77,86,64,85,49,68,46,80,59,90,77,86,84,84,90,78,83,88,87,86,87,84,90,78,93,78,83,88,83,84,78,64,89,92,69,75,83,76,72,94,86,78,84,76,82,64,61,73,61,51,60,54,69,77,65,111

pLDDT: mean 84.01, std 16.1, range [43.25, 98.38]

Sequence (82 aa):
GSLVGFRFPDYAQGLNVAGYHFHFITADRSAGGHVLECLLTSGELQVDHEADLRVELPSGISLPEPGQTTEKRETLDRIERG